Protein AF-A0A961WNS9-F1 (afdb_monomer)

pLDDT: mean 77.35, std 8.92, range [51.47, 87.62]

Mean predicted aligned error: 8.02 Å

Radius of gyration: 13.59 Å; Cα contacts (8 Å, |Δi|>4): 66; chains: 1; bounding box: 34×26×32 Å

Solvent-accessible surfac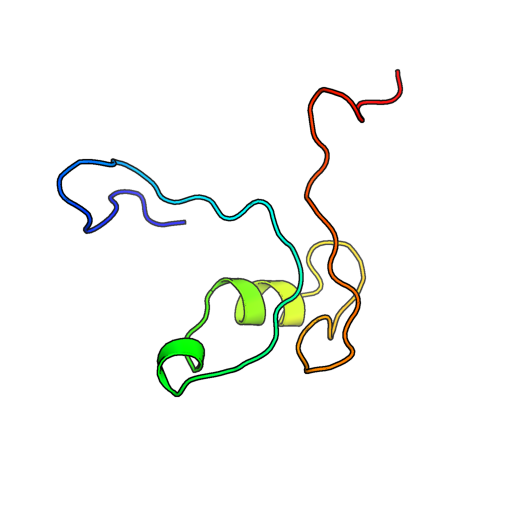e area (backbone atoms only — not comparable to full-atom values): 4236 Å² total; per-residue (Å²): 120,59,90,63,36,98,45,98,90,41,58,60,70,82,74,61,63,44,47,50,57,82,86,53,82,84,50,79,78,37,67,67,58,60,42,27,72,71,33,59,87,84,50,62,71,32,64,34,94,85,40,68,67,46,67,59,85,47,84,92,63,61,75,127

Structure (mmCIF, N/CA/C/O backbone):
data_AF-A0A961WNS9-F1
#
_entry.id   AF-A0A961WNS9-F1
#
loop_
_atom_site.group_PDB
_atom_site.id
_atom_site.type_symbol
_atom_site.label_atom_id
_atom_site.label_alt_id
_atom_site.label_comp_id
_atom_site.label_asym_id
_atom_site.label_entity_id
_atom_site.label_seq_id
_atom_site.pdbx_PDB_ins_code
_atom_site.Cartn_x
_atom_site.Cartn_y
_atom_site.Cartn_z
_atom_site.occupancy
_atom_site.B_iso_or_equiv
_atom_site.auth_seq_id
_atom_site.auth_comp_id
_atom_site.auth_asym_id
_atom_site.auth_atom_id
_atom_site.pdbx_PDB_model_num
ATOM 1 N N . MET A 1 1 ? -4.786 11.180 5.745 1.00 62.19 1 MET A N 1
ATOM 2 C CA . MET A 1 1 ? -4.744 10.226 6.874 1.00 62.19 1 MET A CA 1
ATOM 3 C C . MET A 1 1 ? -5.744 10.726 7.886 1.00 62.19 1 MET A C 1
ATOM 5 O O . MET A 1 1 ? -5.809 11.936 8.057 1.00 62.19 1 MET A O 1
ATOM 9 N N . ALA A 1 2 ? -6.589 9.840 8.408 1.00 64.00 2 ALA A N 1
ATOM 10 C CA . ALA A 1 2 ? -7.740 10.238 9.210 1.00 64.00 2 ALA A CA 1
ATOM 11 C C . ALA A 1 2 ? -7.301 11.004 10.466 1.00 64.00 2 ALA A C 1
ATOM 13 O O . ALA A 1 2 ? -6.305 10.645 11.097 1.00 64.00 2 ALA A O 1
ATOM 14 N N . GLU A 1 3 ? -8.049 12.053 10.796 1.00 63.47 3 GLU A N 1
ATOM 15 C CA . GLU A 1 3 ? -7.891 12.841 12.022 1.00 63.47 3 GLU A CA 1
ATOM 16 C C . GLU A 1 3 ? -8.061 11.996 13.290 1.00 63.47 3 GLU A C 1
ATOM 18 O O . GLU A 1 3 ? -7.448 12.300 14.299 1.00 63.47 3 GLU A O 1
ATOM 23 N N . ASN A 1 4 ? -8.820 10.901 13.213 1.00 74.12 4 ASN A N 1
ATOM 24 C CA . ASN A 1 4 ? -8.972 9.922 14.277 1.00 74.12 4 ASN A CA 1
ATOM 25 C C . ASN A 1 4 ? -8.981 8.529 13.643 1.00 74.12 4 ASN A C 1
ATOM 27 O O . ASN A 1 4 ? -9.793 8.228 12.764 1.00 74.12 4 ASN A O 1
ATOM 31 N N . SER A 1 5 ? -8.031 7.688 14.025 1.00 76.81 5 SER A N 1
ATOM 32 C CA . SER A 1 5 ? -7.996 6.290 13.613 1.00 76.81 5 SER A CA 1
ATOM 33 C C . SER A 1 5 ? -9.053 5.504 14.392 1.00 76.81 5 SER A C 1
ATOM 35 O O . SER A 1 5 ? -9.125 5.614 15.607 1.00 76.81 5 SER A O 1
ATOM 37 N N . GLY A 1 6 ? -9.834 4.654 13.716 1.00 81.38 6 GLY A N 1
ATOM 38 C CA . GLY A 1 6 ? -10.810 3.749 14.354 1.00 81.38 6 GLY A CA 1
ATOM 39 C C . GLY A 1 6 ? -10.177 2.562 15.093 1.00 81.38 6 GLY A C 1
ATOM 40 O O . GLY A 1 6 ? -10.801 1.520 15.248 1.00 81.38 6 GLY A O 1
ATOM 41 N N . ILE A 1 7 ? -8.902 2.686 15.460 1.00 80.44 7 ILE A N 1
ATOM 42 C CA . ILE A 1 7 ? -8.158 1.699 16.232 1.00 80.44 7 ILE A CA 1
ATOM 43 C C . ILE A 1 7 ? -8.009 2.312 17.619 1.00 80.44 7 ILE A C 1
ATOM 45 O O . ILE A 1 7 ? -7.263 3.275 17.762 1.00 80.44 7 ILE A O 1
ATOM 49 N N . GLU A 1 8 ? -8.683 1.732 18.611 1.00 86.81 8 GLU A N 1
ATOM 50 C CA . GLU A 1 8 ? -8.870 2.292 19.964 1.00 86.81 8 GLU A CA 1
ATOM 51 C C . GLU A 1 8 ? -7.596 2.836 20.631 1.00 86.81 8 GLU A C 1
ATOM 53 O O . GLU A 1 8 ? -7.647 3.760 21.434 1.00 86.81 8 GLU A O 1
ATOM 58 N N . TRP A 1 9 ? -6.436 2.263 20.311 1.00 87.62 9 TRP A N 1
ATOM 59 C CA . TRP A 1 9 ? -5.162 2.605 20.940 1.00 87.62 9 TRP A CA 1
ATOM 60 C C . TRP A 1 9 ? -4.290 3.585 20.139 1.00 87.62 9 TRP A C 1
ATOM 62 O O . TRP A 1 9 ? -3.225 3.968 20.624 1.00 87.62 9 TRP A O 1
ATOM 72 N N . THR A 1 10 ? -4.679 3.999 18.927 1.00 82.44 10 THR A N 1
ATOM 73 C CA . THR A 1 10 ? -3.913 4.984 18.146 1.00 82.44 10 THR A CA 1
ATOM 74 C C . THR A 1 10 ? -4.788 6.097 17.593 1.00 82.44 10 THR A C 1
ATOM 76 O O . THR A 1 10 ? -5.853 5.867 17.036 1.00 82.44 10 THR A O 1
ATOM 79 N N . HIS A 1 11 ? -4.277 7.321 17.679 1.00 83.19 11 HIS A N 1
ATOM 80 C CA . HIS A 1 11 ? -4.931 8.518 17.161 1.00 83.19 11 HIS A CA 1
ATOM 81 C C . HIS A 1 11 ? -4.824 8.600 15.635 1.00 83.19 11 HIS A C 1
ATOM 83 O O . HIS A 1 11 ? -5.757 9.026 14.963 1.00 83.19 11 HIS A O 1
ATOM 89 N N . HIS A 1 12 ? -3.713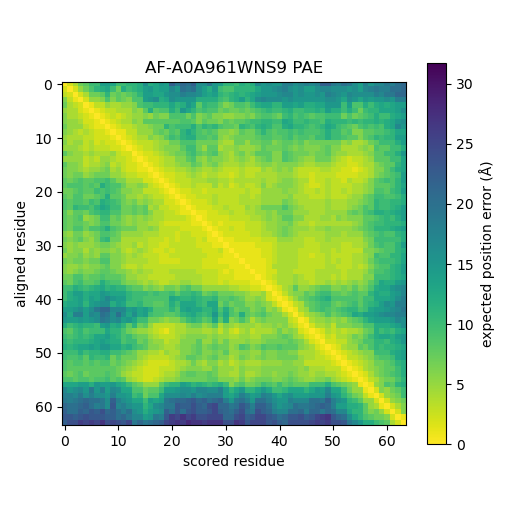 8.127 15.061 1.00 82.25 12 HIS A N 1
ATOM 90 C CA . HIS A 1 12 ? -3.470 8.184 13.622 1.00 82.25 12 HIS A CA 1
ATOM 91 C C . HIS A 1 12 ? -2.729 6.947 13.129 1.00 82.25 12 HIS A C 1
ATOM 93 O O . HIS A 1 12 ? -1.897 6.360 13.822 1.00 82.25 12 HIS A O 1
ATOM 99 N N . THR A 1 13 ? -2.981 6.586 11.875 1.00 77.56 13 THR A N 1
ATOM 100 C CA . THR A 1 13 ? -2.212 5.559 11.175 1.00 77.56 13 THR A CA 1
ATOM 101 C C . THR A 1 13 ? -1.412 6.185 10.042 1.00 77.56 13 THR A C 1
ATOM 103 O O . THR A 1 13 ? -1.909 7.017 9.279 1.00 77.56 13 THR A O 1
ATOM 106 N N . TYR A 1 14 ? -0.147 5.778 9.943 1.00 77.94 14 TYR A N 1
ATOM 107 C CA . TYR A 1 14 ? 0.783 6.228 8.916 1.00 77.94 14 TYR A CA 1
ATOM 108 C C . TYR A 1 14 ? 1.468 5.024 8.273 1.00 77.94 14 TYR A C 1
ATOM 110 O O . TYR A 1 14 ? 2.026 4.178 8.969 1.00 77.94 14 TYR A O 1
ATOM 118 N N . ASN A 1 15 ? 1.458 4.970 6.940 1.00 79.19 15 ASN A N 1
ATOM 119 C CA . ASN A 1 15 ? 2.235 4.003 6.173 1.00 79.19 15 ASN A CA 1
ATOM 120 C C . ASN A 1 15 ? 3.419 4.719 5.492 1.00 79.19 15 ASN A C 1
ATOM 122 O O . ASN A 1 15 ? 3.186 5.513 4.580 1.00 79.19 15 ASN A O 1
ATOM 126 N N . PRO A 1 16 ? 4.681 4.449 5.882 1.00 81.19 16 PRO A N 1
ATOM 127 C CA . PRO A 1 16 ? 5.856 5.046 5.249 1.00 81.19 16 PRO A CA 1
ATOM 128 C C . PRO A 1 16 ? 6.213 4.430 3.891 1.00 81.19 16 PRO A C 1
ATOM 130 O O . PRO A 1 16 ? 7.238 4.797 3.321 1.00 81.19 16 PRO A O 1
ATOM 133 N N . TRP A 1 17 ? 5.439 3.476 3.378 1.00 82.44 17 TRP A N 1
ATOM 134 C CA . TRP A 1 17 ? 5.695 2.839 2.090 1.00 82.44 17 TRP A CA 1
ATOM 135 C C . TRP A 1 17 ? 4.847 3.447 0.976 1.00 82.44 17 TRP A C 1
ATOM 137 O O . TRP A 1 17 ? 3.634 3.600 1.105 1.00 82.44 17 TRP A O 1
ATOM 147 N N . ILE A 1 18 ? 5.509 3.755 -0.135 1.00 83.38 18 ILE A N 1
ATOM 148 C CA . ILE A 1 18 ? 4.917 4.232 -1.380 1.00 83.38 18 ILE A CA 1
ATOM 149 C C . ILE A 1 18 ? 4.996 3.082 -2.386 1.00 83.38 18 ILE A C 1
ATOM 151 O O . ILE A 1 18 ? 6.081 2.560 -2.651 1.00 83.38 18 ILE A O 1
ATOM 155 N N . GLY A 1 19 ? 3.849 2.710 -2.951 1.00 82.88 19 GLY A N 1
ATOM 156 C CA . GLY A 1 19 ? 3.696 1.541 -3.815 1.00 82.88 19 GLY A CA 1
ATOM 157 C C . GLY A 1 19 ? 3.258 0.292 -3.048 1.00 82.88 19 GLY A C 1
ATOM 158 O O . GLY A 1 19 ? 3.687 0.044 -1.919 1.00 82.88 19 GLY A O 1
ATOM 159 N N . CYS A 1 20 ? 2.357 -0.488 -3.646 1.00 84.69 20 CYS A N 1
ATOM 160 C CA . CYS A 1 20 ? 1.783 -1.688 -3.035 1.00 84.69 20 CYS A CA 1
ATOM 161 C C . CYS A 1 20 ? 1.263 -2.667 -4.101 1.00 84.69 20 CYS A C 1
ATOM 163 O O . CYS A 1 20 ? 1.030 -2.302 -5.250 1.00 84.69 20 CYS A O 1
ATOM 165 N N . THR A 1 21 ? 1.042 -3.923 -3.720 1.00 87.50 21 THR A N 1
ATOM 166 C CA . THR A 1 21 ? 0.359 -4.915 -4.559 1.00 87.50 21 THR A CA 1
ATOM 167 C C . THR A 1 21 ? -1.045 -5.131 -4.005 1.00 87.50 21 THR A C 1
ATOM 169 O O . THR A 1 21 ? -1.200 -5.372 -2.809 1.00 87.50 21 THR A O 1
ATOM 172 N N . LYS A 1 22 ? -2.075 -5.050 -4.856 1.00 85.00 22 LYS A N 1
ATOM 173 C CA . LYS A 1 22 ? -3.445 -5.396 -4.456 1.00 85.00 22 LYS A CA 1
ATOM 174 C C . LYS A 1 22 ? -3.542 -6.902 -4.239 1.00 85.00 22 LYS A C 1
ATOM 176 O O . LYS A 1 22 ? -3.396 -7.661 -5.188 1.00 85.00 22 LYS A O 1
ATOM 181 N N . VAL A 1 23 ? -3.768 -7.312 -2.995 1.00 86.56 23 VAL A N 1
ATOM 182 C CA . VAL A 1 23 ? -3.852 -8.731 -2.601 1.00 86.56 23 VAL A CA 1
ATOM 183 C C . VAL A 1 23 ? -5.256 -9.153 -2.165 1.00 86.56 23 VAL A C 1
ATOM 185 O O . VAL A 1 23 ? -5.510 -10.340 -2.008 1.00 86.56 23 VAL A O 1
ATOM 188 N N . SER A 1 24 ? -6.16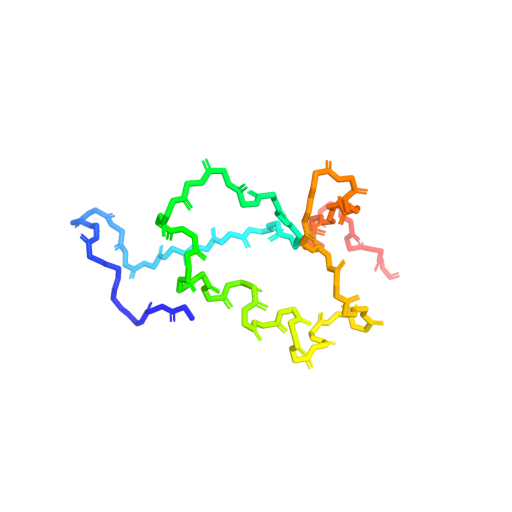4 -8.199 -1.938 1.00 86.00 24 SER A N 1
ATOM 189 C CA . SER A 1 24 ? -7.493 -8.446 -1.368 1.00 86.00 24 SER A CA 1
ATOM 190 C C . SER A 1 24 ? -8.509 -7.393 -1.843 1.00 86.00 24 SER A C 1
ATOM 192 O O . SER A 1 24 ? -8.097 -6.260 -2.113 1.00 86.00 24 SER A O 1
ATOM 194 N N . PRO A 1 25 ? -9.821 -7.709 -1.879 1.00 87.25 25 PRO A N 1
ATOM 195 C CA . PRO A 1 25 ? -10.893 -6.736 -2.138 1.00 87.25 25 PRO A CA 1
ATOM 196 C C . PRO A 1 25 ? -10.881 -5.525 -1.190 1.00 87.25 25 PRO A C 1
ATOM 198 O O . PRO A 1 25 ? -11.316 -4.433 -1.541 1.00 87.25 25 PRO A O 1
ATOM 201 N N . ALA A 1 26 ? -10.296 -5.662 0.006 1.00 82.69 26 ALA A N 1
ATOM 202 C CA . ALA A 1 26 ? -10.109 -4.534 0.921 1.00 82.69 26 ALA A CA 1
ATOM 203 C C . ALA A 1 26 ? -9.238 -3.399 0.327 1.00 82.69 26 ALA A C 1
ATOM 205 O O . ALA A 1 26 ? -9.221 -2.285 0.851 1.00 82.69 26 ALA A O 1
ATOM 206 N N . CYS A 1 27 ? -8.504 -3.655 -0.763 1.00 85.75 27 CYS A N 1
ATOM 207 C CA . CYS A 1 27 ? -7.672 -2.665 -1.438 1.00 85.75 27 CYS A CA 1
ATOM 208 C C . CYS A 1 27 ? -8.440 -1.723 -2.384 1.00 85.75 27 CYS A C 1
ATOM 210 O O . CYS A 1 27 ? -7.835 -0.763 -2.868 1.00 85.75 27 CYS A O 1
ATOM 212 N N . ASP A 1 28 ? -9.725 -1.962 -2.660 1.00 84.88 28 ASP A N 1
ATOM 213 C CA . ASP A 1 28 ? -10.469 -1.235 -3.703 1.00 84.88 28 ASP A CA 1
ATOM 214 C C . ASP A 1 28 ? -10.641 0.263 -3.411 1.00 84.88 28 ASP A C 1
ATOM 216 O O . ASP A 1 28 ? -10.664 1.075 -4.333 1.00 84.88 28 ASP A O 1
ATOM 220 N N . ASN A 1 29 ? -10.631 0.652 -2.133 1.00 84.88 29 ASN A N 1
ATOM 221 C CA . ASN A 1 29 ? -10.684 2.050 -1.688 1.00 84.88 29 ASN A CA 1
ATOM 222 C C . ASN A 1 29 ? -9.396 2.486 -0.967 1.00 84.88 29 ASN A C 1
ATOM 224 O O . ASN A 1 29 ? -9.414 3.291 -0.034 1.00 84.88 29 ASN A O 1
ATOM 228 N N . CYS A 1 30 ? -8.248 1.937 -1.374 1.00 84.75 30 CYS A N 1
ATOM 229 C CA . CYS A 1 30 ? -6.967 2.258 -0.756 1.00 84.75 30 CYS A CA 1
ATOM 230 C C . CYS A 1 30 ? -6.584 3.733 -0.984 1.00 84.75 30 CYS A C 1
ATOM 232 O O . CYS A 1 30 ? -6.280 4.145 -2.106 1.00 84.75 30 CYS A O 1
ATOM 234 N N . TYR A 1 31 ? -6.509 4.519 0.099 1.00 83.12 31 TYR A N 1
ATOM 235 C CA . TYR A 1 31 ? -6.112 5.934 0.038 1.00 83.12 31 TYR A CA 1
ATOM 236 C C . TYR A 1 31 ? -4.748 6.139 -0.640 1.00 83.12 31 TYR A C 1
ATOM 238 O O . TYR A 1 31 ? -4.545 7.128 -1.341 1.00 83.12 31 TYR A O 1
ATOM 246 N N . ALA A 1 32 ? -3.821 5.197 -0.441 1.00 84.62 32 ALA A N 1
ATOM 247 C CA . ALA A 1 32 ? -2.481 5.271 -0.996 1.00 84.62 32 ALA A CA 1
ATOM 248 C C . ALA A 1 32 ? -2.499 5.094 -2.526 1.00 84.62 32 ALA A C 1
ATOM 250 O O . ALA A 1 32 ? -1.765 5.798 -3.214 1.00 84.62 32 ALA A O 1
ATOM 251 N N . GLU A 1 33 ? -3.390 4.250 -3.070 1.00 84.38 33 GLU A N 1
ATOM 252 C CA . GLU A 1 33 ? -3.541 4.098 -4.527 1.00 84.38 33 GLU A CA 1
ATOM 253 C C . GLU A 1 33 ? -4.103 5.375 -5.151 1.00 84.38 33 GLU A C 1
ATOM 255 O O . GLU A 1 33 ? -3.629 5.840 -6.187 1.00 84.38 33 GLU A O 1
ATOM 260 N N . ALA A 1 34 ? -5.111 5.966 -4.507 1.00 85.31 34 ALA A N 1
ATOM 261 C CA . ALA A 1 34 ? -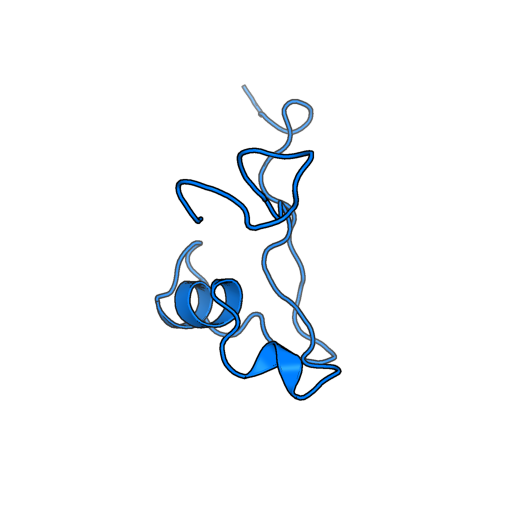5.691 7.220 -4.966 1.00 85.31 34 ALA A CA 1
ATOM 262 C C . ALA A 1 34 ? -4.653 8.354 -4.974 1.00 85.31 34 ALA A C 1
ATOM 264 O O . ALA A 1 34 ? -4.678 9.202 -5.863 1.00 85.31 34 ALA A O 1
ATOM 265 N N . TRP A 1 35 ? -3.736 8.373 -4.005 1.00 82.19 35 TRP A N 1
ATOM 266 C CA . TRP A 1 35 ? -2.642 9.344 -3.944 1.00 82.19 35 TRP A CA 1
ATOM 267 C C . TRP A 1 35 ? -1.585 9.120 -5.033 1.00 82.19 35 TRP A C 1
ATOM 269 O O . TRP A 1 35 ? -1.123 10.088 -5.635 1.00 82.19 35 TRP A O 1
ATOM 279 N N . ASP A 1 36 ? -1.245 7.872 -5.347 1.00 81.88 36 ASP A N 1
ATOM 280 C CA . ASP A 1 36 ? -0.308 7.542 -6.430 1.00 81.88 36 ASP A CA 1
ATOM 281 C C . ASP A 1 36 ? -0.872 7.849 -7.818 1.00 81.88 36 ASP A C 1
ATOM 283 O O . ASP A 1 36 ? -0.178 8.426 -8.655 1.00 81.88 36 ASP A O 1
ATOM 287 N N . LYS A 1 37 ? -2.170 7.594 -8.033 1.00 82.81 37 LYS A N 1
ATOM 288 C CA . LYS A 1 37 ? -2.893 8.023 -9.244 1.00 82.81 37 LYS A CA 1
ATOM 289 C C . LYS A 1 37 ? -2.834 9.540 -9.456 1.00 82.81 37 LYS A C 1
ATOM 291 O O . LYS A 1 37 ? -2.866 9.992 -10.595 1.00 82.81 37 LYS A O 1
ATOM 296 N N . ARG A 1 38 ? -2.714 10.325 -8.378 1.00 83.88 38 ARG A N 1
ATOM 297 C CA . ARG A 1 38 ? -2.541 11.790 -8.427 1.00 83.88 38 ARG A CA 1
ATOM 298 C C . ARG A 1 38 ? -1.091 12.224 -8.681 1.00 83.88 38 ARG A C 1
ATOM 300 O O . ARG A 1 38 ? -0.835 13.419 -8.770 1.00 83.88 38 ARG A O 1
ATOM 307 N N . GLY A 1 39 ? -0.143 11.291 -8.783 1.00 76.25 39 GLY A N 1
ATOM 308 C CA . GLY A 1 39 ? 1.262 11.584 -9.069 1.00 76.25 39 GLY A CA 1
ATOM 309 C C . GLY A 1 39 ? 2.054 12.133 -7.880 1.00 76.25 39 GLY A C 1
ATOM 310 O O . GLY A 1 39 ? 3.116 12.732 -8.080 1.00 76.25 39 GLY A O 1
ATOM 311 N N . LEU A 1 40 ? 1.586 11.932 -6.639 1.00 66.88 40 LEU A N 1
ATOM 312 C CA . LEU A 1 40 ? 2.408 12.234 -5.465 1.00 66.88 40 LEU A CA 1
ATOM 313 C C . LEU A 1 40 ? 3.734 11.459 -5.579 1.00 66.88 40 LEU A C 1
ATOM 315 O O . LEU A 1 40 ? 3.741 10.253 -5.802 1.00 66.88 40 LEU A O 1
ATOM 319 N N . HIS A 1 41 ? 4.864 12.158 -5.432 1.00 66.31 41 HIS A N 1
ATOM 320 C CA . HIS A 1 41 ? 6.233 11.635 -5.615 1.00 66.31 41 HIS A CA 1
ATOM 321 C C . HIS A 1 41 ? 6.712 11.452 -7.067 1.00 66.31 41 HIS A C 1
ATOM 323 O O . HIS A 1 41 ? 7.628 10.655 -7.307 1.00 66.31 41 HIS A O 1
ATOM 329 N N . GLY A 1 42 ? 6.126 12.177 -8.028 1.00 66.44 42 GLY A N 1
ATOM 330 C CA . GLY A 1 42 ? 6.682 12.351 -9.379 1.00 66.44 42 GLY A CA 1
ATOM 331 C C . GLY A 1 42 ? 6.723 11.085 -10.239 1.00 66.44 42 GLY A C 1
ATOM 332 O O . GLY A 1 42 ? 7.356 11.083 -11.289 1.00 66.44 42 GLY A O 1
ATOM 333 N N . LYS A 1 43 ? 6.069 10.004 -9.798 1.00 64.75 43 LYS A N 1
ATOM 334 C CA . LYS A 1 43 ? 5.792 8.823 -10.619 1.00 64.75 43 LYS A CA 1
ATOM 335 C C . LYS A 1 43 ? 4.380 8.353 -10.304 1.00 64.75 43 LYS A C 1
ATOM 337 O O . LYS A 1 43 ? 4.056 8.199 -9.129 1.00 64.75 43 LYS A O 1
ATOM 342 N N . SER A 1 44 ? 3.585 8.138 -11.339 1.00 65.62 44 SER A N 1
ATOM 343 C CA . SER A 1 44 ? 2.303 7.444 -11.282 1.00 65.62 44 SER A CA 1
ATOM 344 C C . SER A 1 44 ? 2.522 5.956 -11.585 1.00 65.62 44 SER A C 1
ATOM 346 O O . SER A 1 44 ? 3.459 5.615 -12.307 1.00 65.62 44 SER A O 1
ATOM 348 N N . LEU A 1 45 ? 1.653 5.083 -11.062 1.00 70.94 45 LEU A N 1
ATOM 349 C CA . LEU A 1 45 ? 1.602 3.633 -11.327 1.00 70.94 45 LEU A CA 1
ATOM 350 C C . LEU A 1 45 ? 2.576 2.774 -10.501 1.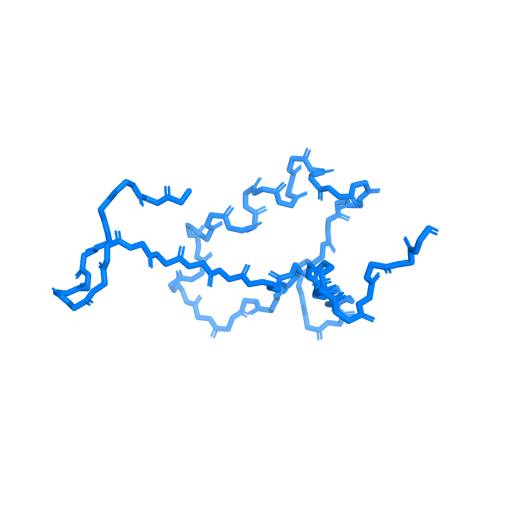00 70.94 45 LEU A C 1
ATOM 352 O O . LEU A 1 45 ? 3.147 1.807 -11.004 1.00 70.94 45 LEU A O 1
ATOM 356 N N . ARG A 1 46 ? 2.729 3.051 -9.201 1.00 77.94 46 ARG A N 1
ATOM 357 C CA . ARG A 1 46 ? 3.495 2.177 -8.282 1.00 77.94 46 ARG A CA 1
ATOM 358 C C . ARG A 1 46 ? 2.674 1.017 -7.697 1.00 77.94 46 ARG A C 1
ATOM 360 O O . ARG A 1 46 ? 3.046 0.436 -6.676 1.00 77.94 46 ARG A O 1
ATOM 367 N N . TRP A 1 47 ? 1.539 0.691 -8.315 1.00 82.75 47 TRP A N 1
ATOM 368 C CA . TRP A 1 47 ? 0.635 -0.373 -7.877 1.00 82.75 47 TRP A CA 1
ATOM 369 C C . TRP A 1 47 ? 0.747 -1.607 -8.773 1.00 82.75 47 TRP A C 1
ATOM 371 O O . TRP A 1 47 ? 0.579 -1.509 -9.984 1.00 82.75 47 TRP A O 1
ATOM 381 N N . GLY A 1 48 ? 1.001 -2.778 -8.181 1.00 79.25 48 GLY A N 1
ATOM 382 C CA . GLY A 1 48 ? 1.051 -4.056 -8.901 1.00 79.25 48 GLY A CA 1
ATOM 383 C C . GLY A 1 48 ? 2.049 -5.072 -8.325 1.00 79.25 48 GLY A C 1
ATOM 384 O O . GLY A 1 48 ? 2.785 -4.748 -7.391 1.00 79.25 48 GLY A O 1
ATOM 385 N N . PRO A 1 49 ? 2.080 -6.316 -8.845 1.00 76.75 49 PRO A N 1
ATOM 386 C CA . PRO A 1 49 ? 2.973 -7.382 -8.366 1.00 76.75 49 PRO A CA 1
ATOM 387 C C . PRO A 1 49 ? 4.467 -7.087 -8.558 1.00 76.75 49 PRO A C 1
ATOM 389 O O . PRO A 1 49 ? 5.288 -7.546 -7.772 1.00 76.75 49 PRO A O 1
ATOM 392 N N . HIS A 1 50 ? 4.812 -6.290 -9.572 1.00 77.06 50 HIS A N 1
ATOM 393 C CA . HIS A 1 50 ? 6.197 -5.973 -9.951 1.00 77.06 50 HIS A CA 1
ATOM 394 C C . HIS A 1 50 ? 6.520 -4.477 -9.876 1.00 77.06 50 HIS A C 1
ATOM 396 O O . HIS A 1 50 ? 7.535 -4.030 -10.404 1.00 77.06 50 HIS A O 1
ATOM 402 N N . ALA A 1 51 ? 5.648 -3.687 -9.250 1.00 80.81 51 ALA A N 1
ATOM 403 C CA . ALA A 1 51 ? 5.879 -2.261 -9.099 1.00 80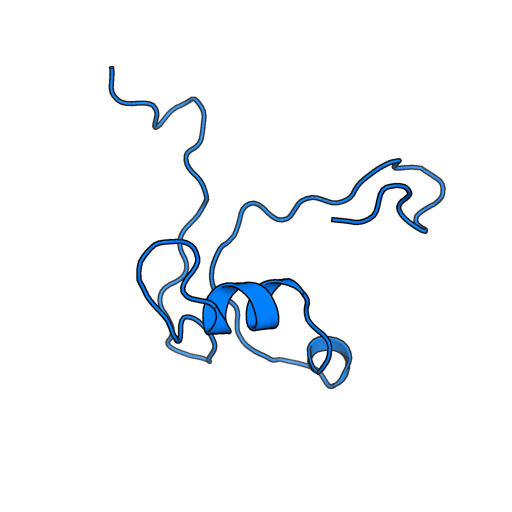.81 51 ALA A CA 1
ATOM 404 C C . ALA A 1 51 ? 6.943 -1.990 -8.023 1.00 80.81 51 ALA A C 1
ATOM 406 O O . ALA A 1 51 ? 6.933 -2.607 -6.954 1.00 80.81 51 ALA A O 1
ATOM 407 N N . ASP A 1 52 ? 7.844 -1.046 -8.304 1.00 78.12 52 ASP A N 1
ATOM 408 C CA . ASP A 1 52 ? 8.879 -0.627 -7.361 1.00 78.12 52 ASP A CA 1
ATOM 409 C C . ASP A 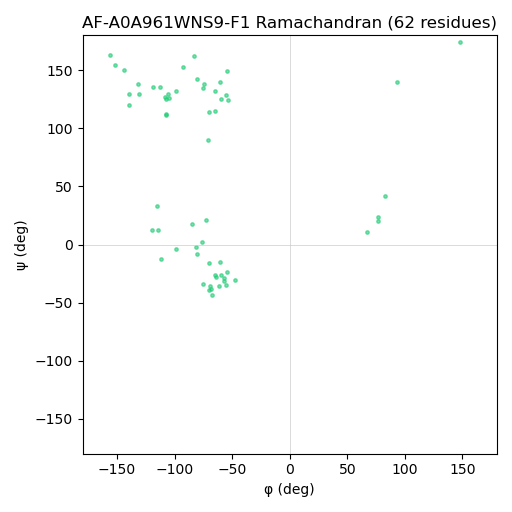1 52 ? 8.259 0.029 -6.119 1.00 78.12 52 ASP A C 1
ATOM 411 O O . ASP A 1 52 ? 7.392 0.905 -6.223 1.00 78.12 52 ASP A O 1
ATOM 415 N N . ARG A 1 53 ? 8.720 -0.396 -4.939 1.00 82.50 53 ARG A N 1
ATOM 416 C CA . ARG A 1 53 ? 8.257 0.119 -3.648 1.00 82.50 53 ARG A CA 1
ATOM 417 C C . ARG A 1 53 ? 9.342 0.975 -3.032 1.00 82.50 53 ARG A C 1
ATOM 419 O O . ARG A 1 53 ? 10.465 0.526 -2.826 1.00 82.50 53 ARG A O 1
ATOM 426 N N . THR A 1 54 ? 8.990 2.196 -2.662 1.00 82.88 54 THR A N 1
ATOM 427 C CA . THR A 1 54 ? 9.933 3.133 -2.054 1.00 82.88 54 THR A CA 1
ATOM 428 C C . THR A 1 54 ? 9.456 3.510 -0.658 1.00 82.88 54 THR A C 1
ATOM 430 O O . THR A 1 54 ? 8.284 3.818 -0.457 1.00 82.88 54 THR A O 1
ATOM 433 N N . ARG A 1 55 ? 10.357 3.525 0.325 1.00 81.56 55 ARG A N 1
ATOM 434 C CA . ARG A 1 55 ? 10.057 4.089 1.646 1.00 81.56 55 ARG A CA 1
ATOM 435 C C . ARG A 1 55 ? 10.199 5.610 1.604 1.00 81.56 55 ARG A C 1
ATOM 437 O O . ARG A 1 55 ? 11.127 6.128 0.982 1.00 81.56 55 ARG A O 1
ATOM 444 N N . THR A 1 56 ? 9.328 6.329 2.301 1.00 78.56 56 THR A N 1
ATOM 445 C CA . THR A 1 56 ? 9.530 7.750 2.597 1.00 78.56 56 THR A CA 1
ATOM 446 C C . THR A 1 56 ? 10.882 7.953 3.284 1.00 78.56 56 THR A C 1
ATOM 448 O O . THR A 1 56 ? 11.396 7.061 3.968 1.00 78.56 56 THR A O 1
ATOM 451 N N . LYS A 1 57 ? 11.505 9.119 3.067 1.00 74.38 57 LYS A N 1
ATOM 452 C CA . LYS A 1 57 ? 12.826 9.409 3.637 1.00 74.38 57 LYS A CA 1
ATOM 453 C C . LYS A 1 57 ? 12.794 9.187 5.152 1.00 74.38 57 LYS A C 1
ATOM 455 O O . LYS A 1 57 ? 11.978 9.773 5.857 1.00 74.38 57 LYS A O 1
ATOM 460 N N . THR A 1 58 ? 13.687 8.340 5.650 1.00 70.81 58 THR A N 1
ATOM 461 C CA . THR A 1 58 ? 13.941 8.201 7.085 1.00 70.81 58 THR A CA 1
ATOM 462 C C . THR A 1 58 ? 14.912 9.271 7.550 1.00 70.81 58 THR A C 1
ATOM 464 O O . THR A 1 58 ? 15.664 9.826 6.749 1.00 70.81 58 THR A O 1
ATOM 467 N N . ARG A 1 59 ? 14.964 9.507 8.866 1.00 59.09 59 ARG A N 1
ATOM 468 C CA . ARG A 1 59 ? 15.949 10.415 9.466 1.00 59.09 59 ARG A CA 1
ATOM 469 C C . ARG A 1 59 ? 17.398 10.019 9.142 1.00 59.09 59 ARG A C 1
ATOM 471 O O . ARG A 1 59 ? 18.232 10.890 8.962 1.00 59.09 59 ARG A O 1
ATOM 478 N N . SER A 1 60 ? 17.670 8.723 8.981 1.00 61.72 60 SER A N 1
ATOM 479 C CA . SER A 1 60 ? 18.977 8.186 8.565 1.00 61.72 60 SER A CA 1
ATOM 480 C C . SER A 1 60 ? 19.339 8.470 7.101 1.00 61.72 60 SER A C 1
ATOM 482 O O . SER A 1 60 ? 20.498 8.342 6.730 1.00 61.72 60 SER A O 1
ATOM 484 N N . ASN A 1 61 ? 18.359 8.851 6.274 1.00 60.84 61 ASN A N 1
ATOM 485 C CA . ASN A 1 61 ? 18.511 9.097 4.837 1.00 60.84 61 ASN A CA 1
ATOM 486 C C . ASN A 1 61 ? 18.269 10.578 4.476 1.00 60.84 61 ASN A C 1
ATOM 488 O O . ASN A 1 61 ? 18.110 10.919 3.298 1.00 60.84 61 ASN A O 1
ATOM 492 N N . LEU A 1 62 ? 18.216 11.464 5.478 1.00 58.81 62 LEU A N 1
ATOM 493 C CA . LEU A 1 62 ? 18.350 12.905 5.290 1.00 58.81 62 LEU A CA 1
ATOM 494 C C . LEU A 1 62 ? 19.815 13.163 4.936 1.00 58.81 62 LEU A C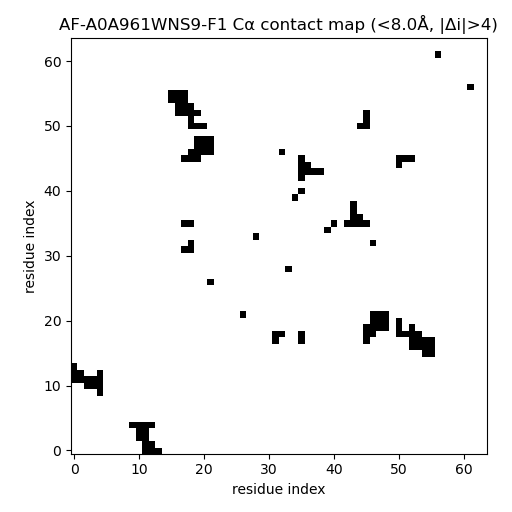 1
ATOM 496 O O . LEU A 1 62 ? 20.657 13.311 5.815 1.00 58.81 62 LEU A O 1
ATOM 500 N N . ARG A 1 63 ? 20.138 13.145 3.639 1.00 60.72 63 ARG A N 1
ATOM 501 C CA . ARG A 1 63 ? 21.368 13.796 3.187 1.00 60.72 63 ARG A CA 1
ATOM 502 C C . ARG A 1 63 ? 21.251 15.270 3.567 1.00 60.72 63 ARG A C 1
ATOM 504 O O . ARG A 1 63 ? 20.227 15.878 3.244 1.00 60.72 63 ARG A O 1
ATOM 511 N N . THR A 1 64 ? 22.253 15.747 4.300 1.00 51.47 64 THR A N 1
ATOM 512 C CA . THR A 1 64 ? 22.563 17.162 4.508 1.00 51.47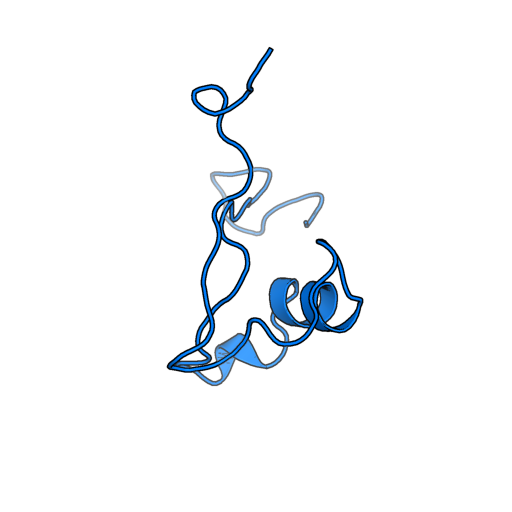 64 THR A CA 1
ATOM 513 C C . THR A 1 64 ? 22.479 17.932 3.198 1.00 51.47 64 THR A C 1
ATOM 515 O O . THR A 1 64 ? 22.823 17.335 2.149 1.00 51.47 64 THR A O 1
#

Foldseek 3Di:
DDCQDPPVPDRDDDDQKQADEDDDPVCPPPPSLVVLCVCVPPHHDSYHPPRDMDGHQDPVRPDD

Secondary structure (DSSP, 8-state):
--SS-SBTTBS-----EE-B---SGGGTT-HHHHHHHTTTTS----BSTT---EEPPPGGG---

Sequence (64 aa):
MAENSGIEWTHHTYNPWIGCTKVSPACDNCYAEAWDKRGLHGKSLRWGPHADRTRTKTRSNLRT